Protein AF-A0AA40TT10-F1 (afdb_monomer_lite)

Secondary structure (DSSP, 8-state):
-PPPHHHHHHHHHHHHHHHHHHHHHHHHHHHHHHHHHH----HHHHHHHHHHHHHHHHHHHHHHHHS----

Sequence (71 aa):
MGVSPKEAATMNHYQQLIADEILSMQGQKYYCLSVLGAGGLESWESKEYSELVEQYDQKLIELNCRLPLAG

Structure (mmCIF, N/CA/C/O backbone):
data_AF-A0AA40TT10-F1
#
_entry.id   AF-A0AA40TT10-F1
#
loop_
_atom_site.group_PDB
_atom_site.id
_atom_site.type_symbol
_atom_site.label_atom_id
_atom_site.label_alt_id
_atom_site.label_comp_id
_atom_site.label_asym_id
_atom_site.label_entity_id
_atom_site.label_seq_id
_atom_site.pdbx_PDB_ins_code
_atom_site.Cartn_x
_atom_site.Cartn_y
_atom_site.Cartn_z
_atom_site.occupancy
_atom_site.B_iso_or_equiv
_atom_site.auth_seq_id
_atom_site.auth_comp_id
_atom_site.auth_asym_id
_atom_site.auth_atom_id
_atom_site.pdbx_PDB_model_num
ATOM 1 N N . MET A 1 1 ? 25.485 8.431 -29.887 1.00 45.12 1 MET A N 1
ATOM 2 C CA . MET A 1 1 ? 25.724 7.208 -29.093 1.00 45.12 1 MET A CA 1
ATOM 3 C C . MET A 1 1 ? 24.425 6.423 -29.110 1.00 45.12 1 MET A C 1
ATOM 5 O O . MET A 1 1 ? 23.434 6.945 -28.622 1.00 45.12 1 MET A O 1
ATOM 9 N N . GLY A 1 2 ? 24.384 5.284 -29.804 1.00 60.84 2 GLY A N 1
ATOM 10 C CA . GLY A 1 2 ? 23.184 4.447 -29.895 1.00 60.84 2 GLY A CA 1
ATOM 11 C C . GLY A 1 2 ? 23.196 3.416 -28.775 1.00 60.84 2 GLY A C 1
ATOM 12 O O . GLY A 1 2 ? 24.216 2.764 -28.575 1.00 60.84 2 GLY A O 1
ATOM 13 N N . VAL A 1 3 ? 22.095 3.310 -28.037 1.00 66.44 3 VAL A N 1
ATOM 14 C CA . VAL A 1 3 ? 21.910 2.291 -26.996 1.00 66.44 3 VAL A CA 1
ATOM 15 C C . VAL A 1 3 ? 21.962 0.914 -27.656 1.00 66.44 3 VAL A C 1
ATOM 17 O O . VAL A 1 3 ? 21.307 0.688 -28.677 1.00 66.44 3 VAL A O 1
ATOM 20 N N . SER A 1 4 ? 22.750 -0.006 -27.105 1.00 75.12 4 SER A N 1
ATOM 21 C CA . SER A 1 4 ? 22.852 -1.356 -27.657 1.00 75.12 4 SER A CA 1
ATOM 22 C C . SER A 1 4 ? 21.533 -2.114 -27.435 1.00 75.12 4 SER A C 1
ATOM 24 O O . SER A 1 4 ? 20.906 -1.947 -26.387 1.00 75.12 4 SER A O 1
ATOM 26 N N . PRO A 1 5 ? 21.111 -3.021 -28.336 1.00 73.75 5 PRO A N 1
ATOM 27 C CA . PRO A 1 5 ? 19.852 -3.769 -28.194 1.00 73.75 5 PRO A CA 1
ATOM 28 C C . PRO A 1 5 ? 19.685 -4.494 -26.846 1.00 73.75 5 PRO A C 1
ATOM 30 O O . PRO A 1 5 ? 18.579 -4.604 -26.320 1.00 73.75 5 PRO A O 1
ATOM 33 N N . LYS A 1 6 ? 20.796 -4.944 -26.248 1.00 73.88 6 LYS A N 1
ATOM 34 C CA . LYS A 1 6 ? 20.829 -5.588 -24.927 1.00 73.88 6 LYS A CA 1
ATOM 35 C C . LYS A 1 6 ? 20.493 -4.620 -23.782 1.00 73.88 6 LYS A C 1
ATOM 37 O O . LYS A 1 6 ? 19.806 -4.998 -22.836 1.00 73.88 6 LYS A O 1
ATOM 42 N N . GLU A 1 7 ? 20.956 -3.378 -23.872 1.00 69.50 7 GLU A N 1
ATOM 43 C CA . GLU A 1 7 ? 20.716 -2.332 -22.870 1.00 69.50 7 GLU A CA 1
ATOM 44 C C . GLU A 1 7 ? 19.260 -1.853 -22.933 1.00 69.50 7 GLU A C 1
ATOM 46 O O . GLU A 1 7 ? 18.612 -1.721 -21.897 1.00 69.50 7 GLU A O 1
ATOM 51 N N . ALA A 1 8 ? 18.701 -1.722 -24.142 1.00 67.88 8 ALA A N 1
ATOM 52 C CA . ALA A 1 8 ? 17.285 -1.412 -24.345 1.00 67.88 8 ALA A CA 1
ATOM 53 C C . ALA A 1 8 ? 16.352 -2.502 -23.777 1.00 67.88 8 ALA A C 1
ATOM 55 O O . ALA A 1 8 ? 15.373 -2.188 -23.102 1.00 67.88 8 ALA A O 1
ATOM 56 N N . ALA A 1 9 ? 16.679 -3.783 -23.984 1.00 71.50 9 ALA A N 1
ATOM 57 C CA . ALA A 1 9 ? 15.919 -4.898 -23.411 1.00 71.50 9 ALA A CA 1
ATOM 58 C C . ALA A 1 9 ? 15.981 -4.924 -21.872 1.00 71.50 9 ALA A C 1
ATOM 60 O O . ALA A 1 9 ? 14.985 -5.212 -21.212 1.00 71.50 9 ALA A O 1
ATOM 61 N N . THR A 1 10 ? 17.137 -4.576 -21.301 1.00 73.50 10 THR A N 1
ATOM 62 C CA . THR A 1 10 ? 17.329 -4.516 -19.843 1.00 73.50 10 THR A CA 1
ATOM 63 C C . THR A 1 10 ? 16.508 -3.383 -19.224 1.00 73.50 10 THR A C 1
ATOM 65 O O . THR A 1 10 ? 15.857 -3.587 -18.202 1.00 73.50 10 THR A O 1
ATOM 68 N N . MET A 1 11 ? 16.482 -2.211 -19.867 1.00 75.25 11 MET A N 1
ATOM 69 C CA . MET A 1 11 ? 15.659 -1.080 -19.429 1.00 75.25 11 MET A CA 1
ATOM 70 C C . MET A 1 11 ? 14.163 -1.397 -19.493 1.00 75.25 11 MET A C 1
ATOM 72 O O . MET A 1 11 ? 13.441 -1.084 -18.551 1.00 75.25 11 MET A O 1
ATOM 76 N N . ASN A 1 12 ? 13.709 -2.080 -20.548 1.00 82.19 12 ASN A N 1
ATOM 77 C CA . ASN A 1 12 ? 12.313 -2.504 -20.670 1.00 82.19 12 ASN A CA 1
ATOM 78 C C . ASN A 1 12 ? 11.921 -3.485 -19.548 1.00 82.19 12 ASN A C 1
ATOM 80 O O . ASN A 1 12 ? 10.908 -3.294 -18.882 1.00 82.19 12 ASN A O 1
ATOM 84 N N . HIS A 1 13 ? 12.771 -4.475 -19.258 1.00 85.31 13 HIS A N 1
ATOM 85 C CA . HIS A 1 13 ? 12.522 -5.414 -18.163 1.00 85.31 13 HIS A CA 1
ATOM 86 C C . HIS A 1 13 ? 12.478 -4.721 -16.791 1.00 85.31 13 HIS A C 1
ATOM 88 O O . HIS A 1 13 ? 11.608 -5.010 -15.975 1.00 85.31 13 HIS A O 1
ATOM 94 N N . TYR A 1 14 ? 13.376 -3.765 -16.543 1.00 86.31 14 TYR A N 1
ATOM 95 C CA . TYR A 1 14 ? 13.378 -2.997 -15.298 1.00 86.31 14 TYR A CA 1
ATOM 96 C C . TYR A 1 14 ? 12.117 -2.130 -15.143 1.00 86.31 14 TYR A C 1
ATOM 98 O O . TYR A 1 14 ? 11.538 -2.066 -14.061 1.00 86.31 14 TYR A O 1
ATOM 106 N N . GLN A 1 15 ? 11.644 -1.517 -16.232 1.00 86.81 15 GLN A N 1
ATOM 107 C CA . GLN A 1 15 ? 10.379 -0.776 -16.245 1.00 86.81 15 GLN A CA 1
ATOM 108 C C . GLN A 1 15 ? 9.178 -1.682 -15.950 1.00 86.81 15 GLN A C 1
ATOM 110 O O . GLN A 1 15 ? 8.299 -1.285 -15.189 1.00 86.81 15 GLN A O 1
ATOM 115 N N . GLN A 1 16 ? 9.153 -2.897 -16.509 1.00 90.12 16 GLN A N 1
ATOM 116 C CA . GLN A 1 16 ? 8.113 -3.889 -16.2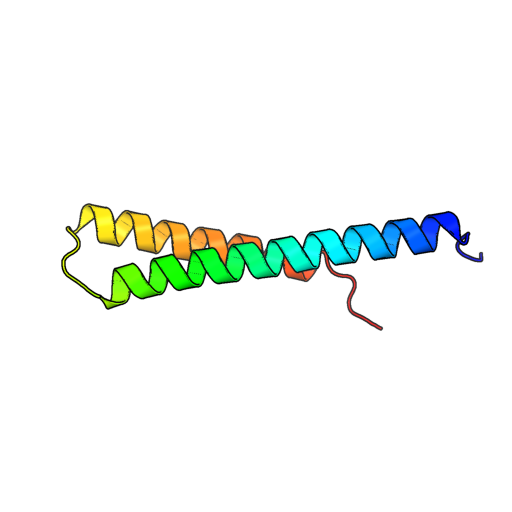16 1.00 90.12 16 GLN A CA 1
ATOM 117 C C . GLN A 1 16 ? 8.106 -4.278 -14.735 1.00 90.12 16 GLN A C 1
ATOM 119 O O . GLN A 1 16 ? 7.052 -4.253 -14.111 1.00 90.12 16 GLN A O 1
ATOM 124 N N . LEU A 1 17 ? 9.278 -4.540 -14.147 1.00 92.38 17 LEU A N 1
ATOM 125 C CA . LEU A 1 17 ? 9.388 -4.857 -12.720 1.00 92.38 17 LEU A CA 1
ATOM 126 C C . LEU A 1 17 ? 8.858 -3.725 -11.829 1.00 92.38 17 LEU A C 1
ATOM 128 O O . LEU A 1 17 ? 8.145 -3.989 -10.865 1.00 92.38 17 LEU A O 1
ATOM 132 N N . ILE A 1 18 ? 9.167 -2.466 -12.162 1.00 91.44 18 ILE A N 1
ATOM 133 C CA . ILE A 1 18 ? 8.631 -1.313 -11.426 1.00 91.44 18 ILE A CA 1
ATOM 134 C C . ILE A 1 18 ? 7.109 -1.223 -11.585 1.00 91.44 18 ILE A C 1
ATOM 136 O O . ILE A 1 18 ? 6.412 -0.973 -10.603 1.00 91.44 18 ILE A O 1
ATOM 140 N N . ALA A 1 19 ? 6.580 -1.433 -12.793 1.00 91.00 19 ALA A N 1
ATOM 141 C CA . ALA A 1 19 ? 5.141 -1.399 -13.041 1.00 91.00 19 ALA A CA 1
ATOM 142 C C . ALA A 1 19 ? 4.395 -2.489 -12.249 1.00 91.00 19 ALA A C 1
ATOM 144 O O . ALA A 1 19 ? 3.376 -2.200 -11.620 1.00 91.00 19 ALA A O 1
ATOM 145 N N . ASP A 1 20 ? 4.932 -3.708 -12.213 1.00 94.50 20 ASP A N 1
ATOM 146 C CA . ASP A 1 20 ? 4.374 -4.814 -11.431 1.00 94.50 20 ASP A CA 1
ATOM 147 C C . ASP A 1 20 ? 4.421 -4.519 -9.924 1.00 94.50 20 ASP A C 1
ATOM 149 O O . ASP A 1 20 ? 3.459 -4.787 -9.196 1.00 94.50 20 ASP A O 1
ATOM 153 N N . GLU A 1 21 ? 5.511 -3.912 -9.440 1.00 95.00 21 GLU A N 1
ATOM 154 C CA . GLU A 1 21 ? 5.618 -3.502 -8.039 1.00 95.00 21 GLU A CA 1
ATOM 155 C C . GLU A 1 21 ? 4.599 -2.409 -7.691 1.00 95.00 21 GLU A C 1
ATOM 157 O O . GLU A 1 21 ? 3.941 -2.502 -6.653 1.00 95.00 21 GLU A O 1
ATOM 162 N N . ILE A 1 22 ? 4.394 -1.420 -8.568 1.00 95.56 22 ILE A N 1
ATOM 163 C CA . ILE A 1 22 ? 3.364 -0.384 -8.400 1.00 95.56 22 ILE A CA 1
ATOM 164 C C . ILE A 1 22 ? 1.975 -1.019 -8.281 1.00 95.56 22 ILE A C 1
ATOM 166 O O . ILE A 1 22 ? 1.240 -0.690 -7.348 1.00 95.56 22 ILE A O 1
ATOM 170 N N . LEU A 1 23 ? 1.623 -1.949 -9.174 1.00 96.38 23 LEU A N 1
ATOM 171 C CA . LEU A 1 23 ? 0.327 -2.637 -9.140 1.00 96.38 23 LEU A CA 1
ATOM 172 C C . LEU A 1 23 ? 0.133 -3.428 -7.840 1.00 96.38 23 LEU A C 1
ATOM 174 O O . LEU A 1 23 ? -0.932 -3.361 -7.222 1.00 96.38 23 LEU A O 1
ATOM 178 N N . SER A 1 24 ? 1.170 -4.134 -7.388 1.00 96.81 24 SER A N 1
ATOM 179 C CA . SER A 1 24 ? 1.142 -4.868 -6.120 1.00 96.81 24 SER A CA 1
ATOM 180 C C . SER A 1 24 ? 0.923 -3.933 -4.925 1.00 96.81 24 SER A C 1
ATOM 182 O O . SER A 1 24 ? 0.039 -4.175 -4.100 1.00 96.81 24 SER A O 1
ATOM 184 N N . MET A 1 25 ? 1.666 -2.823 -4.856 1.00 96.56 25 MET A N 1
ATOM 185 C CA . MET A 1 25 ? 1.541 -1.834 -3.778 1.00 96.56 25 MET A CA 1
ATOM 186 C C . MET A 1 25 ? 0.166 -1.149 -3.783 1.00 96.56 25 MET A C 1
ATOM 188 O O . MET A 1 25 ? -0.423 -0.950 -2.722 1.00 96.56 25 MET A O 1
ATOM 192 N N . GLN A 1 26 ? -0.394 -0.842 -4.958 1.00 97.44 26 GLN A N 1
ATOM 193 C CA . GLN A 1 26 ? -1.759 -0.316 -5.080 1.00 97.44 26 GLN A CA 1
ATOM 194 C C . GLN A 1 26 ? -2.801 -1.302 -4.542 1.00 97.44 26 GLN A C 1
ATOM 196 O O . GLN A 1 26 ? -3.704 -0.894 -3.811 1.00 97.44 26 GLN A O 1
ATOM 201 N N . GLY A 1 27 ? -2.663 -2.592 -4.862 1.00 97.75 27 GLY A N 1
ATOM 202 C CA . GLY A 1 27 ? -3.545 -3.639 -4.345 1.00 97.75 27 GLY A CA 1
ATOM 203 C C . GLY A 1 27 ? -3.483 -3.761 -2.820 1.00 97.75 27 GLY A C 1
ATOM 204 O O . GLY A 1 27 ? -4.521 -3.819 -2.161 1.00 97.75 27 GLY A O 1
ATOM 205 N N . GLN A 1 28 ? -2.277 -3.729 -2.247 1.00 97.75 28 GLN A N 1
ATOM 206 C CA . GLN A 1 28 ? -2.076 -3.768 -0.793 1.00 97.75 28 GLN A CA 1
ATOM 207 C C . GLN A 1 28 ? -2.672 -2.536 -0.101 1.00 97.75 28 GLN A C 1
ATOM 209 O O . GLN A 1 28 ? -3.425 -2.672 0.862 1.00 97.75 28 GLN A O 1
ATOM 214 N N . LYS A 1 29 ? -2.430 -1.336 -0.644 1.00 98.00 29 LYS A N 1
ATOM 215 C CA . LYS A 1 29 ? -3.038 -0.095 -0.148 1.00 98.00 29 LYS A CA 1
ATOM 216 C C . LYS A 1 29 ? -4.566 -0.162 -0.182 1.00 98.00 29 LYS A C 1
ATOM 218 O O . LYS A 1 29 ? -5.223 0.212 0.788 1.00 98.00 29 LYS A O 1
ATOM 223 N N . TYR A 1 30 ? -5.136 -0.633 -1.292 1.00 98.19 30 TYR A N 1
ATOM 224 C CA . TYR A 1 30 ? -6.583 -0.768 -1.444 1.00 98.19 30 TYR A CA 1
ATOM 225 C C . TYR A 1 30 ? -7.175 -1.714 -0.397 1.00 98.19 30 TYR A C 1
ATOM 227 O O . TYR A 1 30 ? -8.204 -1.399 0.199 1.00 98.19 30 TYR A O 1
ATOM 235 N N . TYR A 1 31 ? -6.502 -2.833 -0.123 1.00 97.69 31 TYR A N 1
ATOM 236 C CA . TYR A 1 31 ? -6.899 -3.742 0.946 1.00 97.69 31 TYR A CA 1
ATOM 237 C C . TYR A 1 31 ? -6.930 -3.037 2.310 1.00 97.69 31 TYR A C 1
ATOM 239 O O . TYR A 1 31 ? -7.953 -3.091 2.990 1.00 97.69 31 TYR A O 1
ATOM 247 N N . CYS A 1 32 ? -5.873 -2.309 2.686 1.00 97.19 32 CYS A N 1
ATOM 248 C CA . CYS A 1 32 ? -5.840 -1.565 3.950 1.00 97.19 32 CYS A CA 1
ATOM 249 C C . CYS A 1 32 ? -6.981 -0.540 4.050 1.00 97.19 32 CYS A C 1
ATOM 251 O O . CYS A 1 32 ? -7.658 -0.469 5.073 1.00 97.19 32 CYS A O 1
ATOM 253 N N . LEU A 1 33 ? -7.252 0.205 2.972 1.00 97.62 33 LEU A N 1
ATOM 254 C CA . LEU A 1 33 ? -8.378 1.144 2.914 1.00 97.62 33 LEU A CA 1
ATOM 255 C C . LEU A 1 33 ? -9.733 0.438 3.048 1.00 97.62 33 LEU A C 1
ATOM 257 O O . LEU A 1 33 ? -10.626 0.949 3.722 1.00 97.62 33 LEU A O 1
ATOM 261 N N . SER A 1 34 ? -9.888 -0.740 2.440 1.00 97.62 34 SER A N 1
ATOM 262 C CA . SER A 1 34 ? -11.099 -1.551 2.580 1.00 97.62 34 SER A CA 1
ATOM 263 C C . SER A 1 34 ? -11.302 -2.018 4.021 1.00 97.62 34 SER A C 1
ATOM 265 O O . SER A 1 34 ? -12.433 -2.004 4.500 1.00 97.62 34 SER A O 1
ATOM 267 N N . VAL A 1 35 ? -10.232 -2.422 4.712 1.00 96.44 35 VAL A N 1
ATOM 268 C CA . VAL A 1 35 ? -10.287 -2.851 6.118 1.00 96.44 35 VAL A CA 1
ATOM 269 C C . VAL A 1 35 ? -10.644 -1.676 7.031 1.00 96.44 35 VAL A C 1
ATOM 271 O O . VAL A 1 35 ? -11.560 -1.792 7.841 1.00 96.44 35 VAL A O 1
ATOM 274 N N . LEU A 1 36 ? -10.012 -0.514 6.835 1.00 96.19 36 LEU A N 1
ATOM 275 C CA . LEU A 1 36 ? -10.346 0.721 7.556 1.00 96.19 36 LEU A CA 1
ATOM 276 C C . LEU A 1 36 ? -11.804 1.154 7.331 1.00 96.19 36 LEU A C 1
ATOM 278 O O . LEU A 1 36 ? -12.474 1.588 8.266 1.00 96.19 36 LEU A O 1
ATOM 282 N N . GLY A 1 37 ? -12.307 1.023 6.100 1.00 94.81 37 GLY A N 1
ATOM 283 C CA . GLY A 1 37 ? -13.673 1.401 5.734 1.00 94.81 37 GLY A CA 1
ATOM 284 C C . GLY A 1 37 ? -14.756 0.431 6.219 1.00 94.81 37 GLY A C 1
ATOM 285 O O . GLY A 1 37 ? -15.899 0.850 6.397 1.00 94.81 37 GLY A O 1
ATOM 286 N N . ALA A 1 38 ? -14.420 -0.842 6.449 1.00 94.81 38 ALA A N 1
ATOM 287 C CA . ALA A 1 38 ? -15.362 -1.847 6.947 1.00 94.81 38 ALA A CA 1
ATOM 288 C C . ALA A 1 38 ? -15.766 -1.613 8.416 1.00 94.81 38 ALA A C 1
ATOM 290 O O . ALA A 1 38 ? -16.857 -2.014 8.826 1.00 94.81 38 ALA A O 1
ATOM 291 N N . GLY A 1 39 ? -14.914 -0.935 9.194 1.00 89.00 39 GLY A N 1
ATOM 292 C CA . GLY A 1 39 ? -15.110 -0.728 10.628 1.00 89.00 39 GLY A CA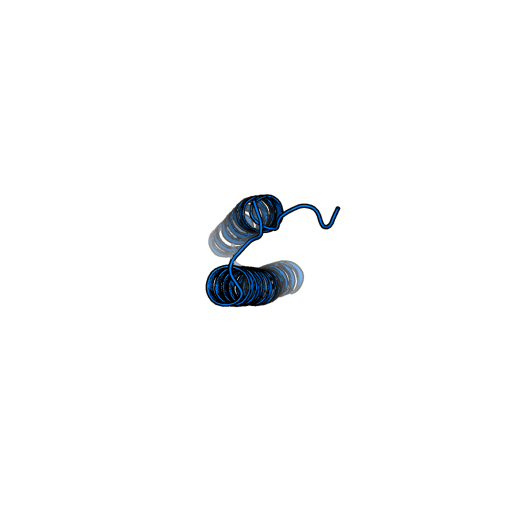 1
ATOM 293 C C . GLY A 1 39 ? -14.889 -2.002 11.453 1.00 89.00 39 GLY A C 1
ATOM 294 O O . GLY A 1 39 ? -14.478 -3.038 10.940 1.00 89.00 39 GLY A O 1
ATOM 295 N N . GLY A 1 40 ? -15.137 -1.922 12.764 1.00 92.75 40 GLY A N 1
ATOM 296 C CA . GLY A 1 40 ? -14.954 -3.054 13.687 1.00 92.75 40 GLY A CA 1
ATOM 297 C C . GLY A 1 40 ? -13.515 -3.285 14.159 1.00 92.75 40 GLY A C 1
ATOM 298 O O . GLY A 1 40 ? -13.275 -4.231 14.900 1.00 92.75 40 GLY A O 1
ATOM 299 N N . LEU A 1 41 ? -12.591 -2.412 13.762 1.00 95.75 41 LEU A N 1
ATOM 300 C CA . LEU A 1 41 ? -11.213 -2.394 14.237 1.00 95.75 41 LEU A CA 1
ATOM 301 C C . LEU A 1 41 ? -11.119 -1.747 15.618 1.00 95.75 41 LEU A C 1
ATOM 303 O O . LEU A 1 41 ? -11.789 -0.749 15.904 1.00 95.75 41 LEU A O 1
ATOM 307 N N . GLU A 1 42 ? -10.219 -2.260 16.446 1.00 97.44 42 GLU A N 1
ATOM 308 C CA . GLU A 1 42 ? -9.775 -1.547 17.634 1.00 97.44 42 GLU A CA 1
ATOM 309 C C . GLU A 1 42 ? -8.965 -0.297 17.245 1.00 97.44 42 GLU A C 1
ATOM 311 O O . GLU A 1 42 ? -8.448 -0.157 16.128 1.00 97.44 42 GLU A O 1
ATOM 316 N N . SER A 1 43 ? -8.826 0.648 18.181 1.00 95.69 43 SER A N 1
ATOM 317 C CA . SER A 1 43 ? -8.111 1.906 17.926 1.00 95.69 43 SER A CA 1
ATOM 318 C C . SER A 1 43 ? -6.655 1.688 17.506 1.00 95.69 43 SER A C 1
ATOM 320 O O . SER A 1 43 ? -6.124 2.463 16.714 1.00 95.69 43 SER A O 1
ATOM 322 N N . TRP A 1 44 ? -6.003 0.647 18.033 1.00 97.19 44 TRP A N 1
ATOM 323 C CA . TRP A 1 44 ? -4.625 0.322 17.671 1.00 97.19 44 TRP A CA 1
ATOM 324 C C . TRP A 1 44 ? -4.545 -0.284 16.264 1.00 97.19 44 TRP A C 1
ATOM 326 O O . TRP A 1 44 ? -3.693 0.134 15.490 1.00 97.19 44 TRP A 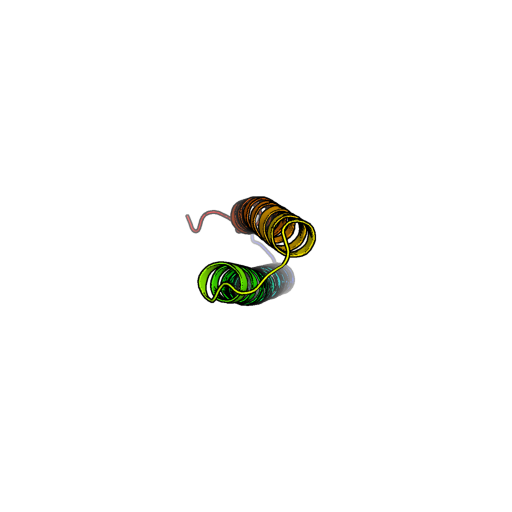O 1
ATOM 336 N N . GLU A 1 45 ? -5.473 -1.165 15.881 1.00 96.75 45 GLU A N 1
ATOM 337 C CA . GLU A 1 45 ? -5.517 -1.741 14.529 1.00 96.75 45 GLU A CA 1
ATOM 338 C C . GLU A 1 45 ? -5.773 -0.658 13.481 1.00 96.75 45 GLU A C 1
ATOM 340 O O . GLU A 1 45 ? -5.099 -0.596 12.455 1.00 96.75 45 GLU A O 1
ATOM 345 N N . SER A 1 46 ? -6.714 0.246 13.765 1.00 96.81 46 SER A N 1
ATOM 346 C CA . SER A 1 46 ? -7.020 1.383 12.890 1.00 96.81 46 SER A CA 1
ATOM 347 C C . SER A 1 46 ? -5.793 2.268 12.670 1.00 96.81 46 SER A C 1
ATOM 349 O O . SER A 1 46 ? -5.573 2.771 11.566 1.00 96.81 46 SER A O 1
ATOM 351 N N . LYS A 1 47 ? -4.974 2.444 13.712 1.00 97.06 47 LYS A N 1
ATOM 352 C CA . LYS A 1 47 ? -3.723 3.195 13.632 1.00 97.06 47 LYS A CA 1
ATOM 353 C C . LYS A 1 47 ? -2.699 2.477 12.745 1.00 97.06 47 LYS A C 1
ATOM 355 O O . LYS A 1 47 ? -2.207 3.095 11.809 1.00 97.06 47 LYS A O 1
ATOM 360 N N . GLU A 1 48 ? -2.449 1.188 12.973 1.00 97.62 48 GLU A N 1
ATOM 361 C CA . GLU A 1 48 ? -1.505 0.383 12.176 1.00 97.62 48 GLU A CA 1
ATOM 362 C C . GLU A 1 48 ? -1.879 0.365 10.685 1.00 97.62 48 GLU A C 1
ATOM 364 O O . GLU A 1 48 ? -1.040 0.606 9.817 1.00 97.62 48 GLU A O 1
ATOM 369 N N . TYR A 1 49 ? -3.160 0.155 10.362 1.00 97.56 49 TYR A N 1
ATOM 370 C CA . TYR A 1 49 ? -3.615 0.182 8.970 1.00 97.56 49 TYR A CA 1
ATOM 371 C C . TYR A 1 49 ? -3.481 1.569 8.333 1.00 97.56 49 TYR A C 1
ATOM 373 O O . TYR A 1 49 ? -3.170 1.660 7.145 1.00 97.56 49 TYR A O 1
ATOM 381 N N . SER A 1 50 ? -3.691 2.643 9.097 1.00 96.94 50 SER A N 1
ATOM 382 C CA . SER A 1 50 ? -3.510 4.013 8.598 1.00 96.94 50 SER A CA 1
ATOM 383 C C . SER A 1 50 ? -2.036 4.314 8.315 1.00 96.94 50 SER A C 1
ATOM 385 O O . SER A 1 50 ? -1.714 4.842 7.252 1.00 96.94 50 SER A O 1
ATOM 387 N N . GLU A 1 51 ? -1.130 3.904 9.206 1.00 97.88 51 GLU A N 1
ATOM 388 C CA . GLU A 1 51 ? 0.318 4.042 9.006 1.00 97.88 51 GLU A CA 1
ATOM 389 C C . GLU A 1 51 ? 0.804 3.231 7.793 1.00 97.88 51 GLU A C 1
ATOM 391 O O . GLU A 1 51 ? 1.620 3.717 7.008 1.00 97.88 51 GLU A O 1
ATOM 396 N N . LEU A 1 52 ? 0.267 2.025 7.576 1.00 97.56 52 LEU A N 1
ATOM 397 C CA . LEU A 1 52 ? 0.561 1.234 6.377 1.00 97.56 52 LEU A CA 1
ATOM 398 C C . LEU A 1 52 ? 0.112 1.939 5.092 1.00 97.56 52 LEU A C 1
ATOM 400 O O . LEU A 1 52 ? 0.852 1.947 4.110 1.00 97.56 52 LEU A O 1
ATOM 404 N N . VAL A 1 53 ? -1.071 2.563 5.083 1.00 98.06 53 VAL A N 1
ATOM 405 C CA . VAL A 1 53 ? -1.550 3.339 3.926 1.00 98.06 53 VAL A CA 1
ATOM 406 C C . VAL A 1 53 ? -0.587 4.481 3.593 1.00 98.06 53 VAL A C 1
ATOM 408 O O . VAL A 1 53 ? -0.245 4.650 2.421 1.00 98.06 53 VAL A O 1
ATOM 411 N N . GLU A 1 54 ? -0.104 5.217 4.596 1.00 97.75 54 GLU A N 1
ATOM 412 C CA . GLU A 1 54 ? 0.878 6.291 4.399 1.00 97.75 54 GLU A CA 1
ATOM 413 C C . GLU A 1 54 ? 2.209 5.765 3.841 1.00 97.75 54 GLU A C 1
ATOM 415 O O . GLU A 1 54 ? 2.771 6.355 2.914 1.00 97.75 54 GLU A O 1
ATOM 420 N N . GLN A 1 55 ? 2.696 4.627 4.347 1.00 97.69 55 GLN A N 1
ATOM 421 C CA . GLN A 1 55 ? 3.905 3.977 3.830 1.00 97.69 55 GLN A CA 1
ATOM 422 C C . GLN A 1 55 ? 3.741 3.551 2.366 1.00 97.69 55 GLN A C 1
ATOM 424 O O . GLN A 1 55 ? 4.644 3.767 1.551 1.00 97.69 55 GLN A O 1
ATOM 429 N N . TYR A 1 56 ? 2.585 2.985 2.006 1.00 97.56 56 TYR A N 1
ATOM 430 C CA . TYR A 1 56 ? 2.294 2.634 0.619 1.00 97.56 56 TYR A CA 1
ATOM 431 C C . TYR A 1 56 ? 2.229 3.864 -0.283 1.00 97.56 56 TYR A C 1
ATOM 433 O O . TYR A 1 56 ? 2.744 3.812 -1.398 1.00 97.56 56 TYR A O 1
ATOM 441 N N . ASP A 1 57 ? 1.661 4.978 0.183 1.00 96.56 57 ASP A N 1
ATOM 442 C CA . ASP A 1 57 ? 1.641 6.228 -0.579 1.00 96.56 57 ASP A CA 1
ATOM 443 C C . ASP A 1 57 ? 3.045 6.769 -0.850 1.00 96.56 57 ASP A C 1
ATOM 445 O O . ASP A 1 57 ? 3.377 7.084 -1.996 1.00 96.56 57 ASP A O 1
ATOM 449 N N . GLN A 1 58 ? 3.905 6.803 0.169 1.00 96.62 58 GLN A N 1
ATOM 450 C CA . GLN A 1 58 ? 5.299 7.220 0.002 1.00 96.62 58 GLN A CA 1
ATOM 451 C C . GLN A 1 58 ? 6.047 6.318 -0.986 1.00 96.62 58 GLN A C 1
ATOM 453 O O . GLN A 1 58 ? 6.721 6.811 -1.895 1.00 96.62 58 GLN A O 1
ATOM 458 N N . LYS A 1 59 ? 5.885 4.996 -0.861 1.00 94.62 59 LYS A N 1
ATOM 459 C CA . LYS A 1 59 ? 6.545 4.034 -1.747 1.00 94.62 59 LYS A CA 1
ATOM 460 C C . LYS A 1 59 ? 6.032 4.123 -3.186 1.00 94.62 59 LYS A C 1
ATOM 462 O O . LYS A 1 59 ? 6.817 4.019 -4.127 1.00 94.62 59 LYS A O 1
ATOM 467 N N . LEU A 1 60 ? 4.735 4.354 -3.384 1.00 95.31 60 LEU A N 1
ATOM 468 C CA . LEU A 1 60 ? 4.162 4.568 -4.713 1.00 95.31 60 LEU A CA 1
ATOM 469 C C . LEU A 1 60 ? 4.709 5.837 -5.369 1.00 95.31 60 LEU A C 1
ATOM 471 O O . LEU A 1 60 ? 5.003 5.811 -6.563 1.00 95.31 60 LEU A O 1
ATOM 475 N N . ILE A 1 61 ? 4.879 6.928 -4.619 1.00 94.44 61 ILE A N 1
ATOM 476 C CA . ILE A 1 61 ? 5.519 8.148 -5.134 1.00 94.44 61 ILE A CA 1
ATOM 477 C C . ILE A 1 61 ? 6.952 7.839 -5.578 1.00 94.44 61 ILE A C 1
ATOM 479 O O . ILE A 1 61 ? 7.327 8.163 -6.704 1.00 94.44 61 ILE A O 1
ATOM 483 N N . GLU A 1 62 ? 7.729 7.154 -4.737 1.00 93.12 62 GLU A N 1
ATOM 484 C CA . GLU A 1 62 ? 9.108 6.776 -5.051 1.00 93.12 62 GLU A CA 1
ATOM 485 C C . GLU A 1 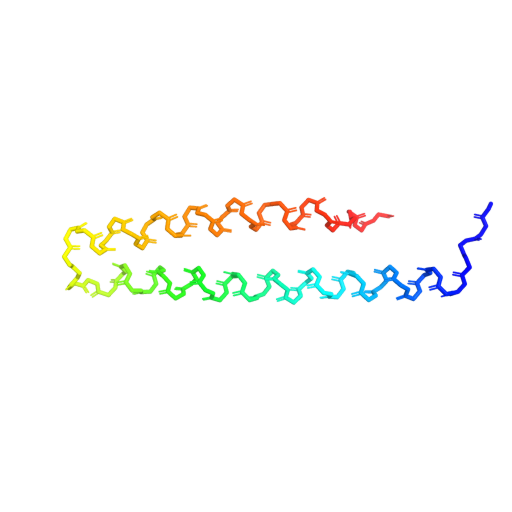62 ? 9.203 5.919 -6.324 1.00 93.12 62 GLU A C 1
ATOM 487 O O . GLU A 1 62 ? 10.015 6.205 -7.207 1.00 93.12 62 GLU A O 1
ATOM 492 N N . LEU A 1 63 ? 8.360 4.890 -6.452 1.00 91.00 63 LEU A N 1
ATOM 493 C CA . LEU A 1 63 ? 8.338 4.014 -7.625 1.00 91.00 63 LEU A CA 1
ATOM 494 C C . LEU A 1 63 ? 7.924 4.764 -8.897 1.00 91.00 63 LEU A C 1
ATOM 496 O O . LEU A 1 63 ? 8.540 4.572 -9.945 1.00 91.00 63 LEU A O 1
ATOM 500 N N . ASN A 1 64 ? 6.944 5.667 -8.810 1.00 89.25 64 ASN A N 1
ATOM 501 C CA . ASN A 1 64 ? 6.539 6.494 -9.948 1.00 89.25 64 ASN A CA 1
ATOM 502 C C . ASN A 1 64 ? 7.639 7.476 -10.378 1.00 89.25 64 ASN A C 1
ATOM 504 O O . ASN A 1 64 ? 7.806 7.702 -11.572 1.00 89.25 64 ASN A O 1
ATOM 508 N N . CYS A 1 65 ? 8.436 8.013 -9.448 1.00 88.75 65 CYS 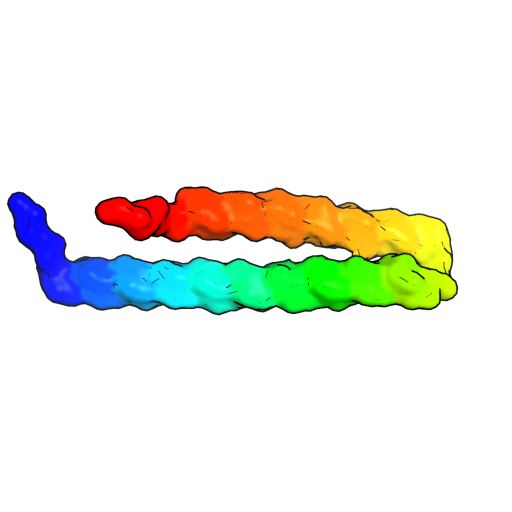A N 1
ATOM 509 C CA . CYS A 1 65 ? 9.597 8.846 -9.784 1.00 88.75 65 CYS A CA 1
ATOM 510 C C . CYS A 1 65 ? 10.728 8.066 -10.476 1.00 88.75 65 CYS A C 1
ATOM 512 O O . CYS A 1 65 ? 11.543 8.667 -11.174 1.00 88.75 65 CYS A O 1
ATOM 514 N N . ARG A 1 66 ? 10.806 6.743 -10.272 1.00 84.06 66 ARG A N 1
ATOM 515 C CA . ARG A 1 66 ? 11.807 5.866 -10.904 1.00 84.06 66 ARG A CA 1
ATOM 516 C C . ARG A 1 66 ? 11.424 5.442 -12.320 1.00 84.06 66 ARG A C 1
ATOM 518 O O . ARG A 1 66 ? 12.308 5.042 -13.078 1.00 84.06 66 ARG A O 1
ATOM 525 N N . LEU A 1 67 ? 10.145 5.522 -12.692 1.00 77.44 67 LEU A N 1
ATOM 526 C CA . LEU A 1 67 ? 9.751 5.376 -14.088 1.00 77.44 67 LEU A CA 1
ATOM 527 C C . LEU A 1 67 ? 10.267 6.602 -14.852 1.00 77.44 67 LEU A C 1
ATOM 529 O O . LEU A 1 67 ? 9.953 7.730 -14.468 1.00 77.44 67 LEU A O 1
ATOM 533 N N . PRO A 1 68 ? 11.063 6.429 -15.923 1.00 65.75 68 PRO A N 1
ATOM 534 C CA . PRO A 1 68 ? 11.394 7.562 -16.769 1.00 65.75 68 PRO A C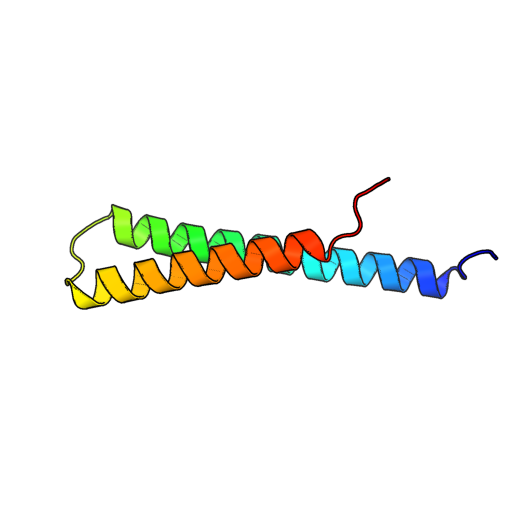A 1
ATOM 535 C C . PRO A 1 68 ? 10.082 8.156 -17.283 1.00 65.75 68 PRO A C 1
ATOM 537 O O . PRO A 1 68 ? 9.220 7.414 -17.763 1.00 65.75 68 PRO A O 1
ATOM 540 N N . LEU A 1 69 ? 9.926 9.481 -17.163 1.00 56.34 69 LEU A N 1
ATOM 541 C CA . LEU A 1 69 ? 8.869 10.208 -17.861 1.00 56.34 69 LEU A CA 1
ATOM 542 C C . LEU A 1 69 ? 8.947 9.759 -19.318 1.00 56.34 69 LEU A C 1
ATOM 544 O O . LEU A 1 69 ? 9.969 9.978 -19.966 1.00 56.34 69 LEU A O 1
ATOM 548 N N . ALA A 1 70 ? 7.921 9.058 -19.795 1.00 47.59 70 ALA A N 1
ATOM 549 C CA . ALA A 1 70 ? 7.819 8.735 -21.203 1.00 47.59 70 ALA A CA 1
ATOM 550 C C . ALA A 1 70 ? 7.809 10.072 -21.960 1.00 47.59 70 ALA A C 1
ATOM 552 O O . ALA A 1 70 ? 6.831 10.817 -21.892 1.00 47.59 70 ALA A O 1
ATOM 553 N N . GLY A 1 71 ? 8.935 10.397 -22.588 1.00 36.44 71 GLY A N 1
ATOM 554 C CA . GLY A 1 71 ? 9.182 11.613 -23.351 1.00 36.44 71 GLY A CA 1
ATOM 555 C C . GLY A 1 71 ? 10.112 11.292 -24.501 1.00 36.44 71 GLY A C 1
ATOM 556 O O . GLY A 1 71 ? 11.224 10.795 -24.216 1.00 36.44 71 GLY A O 1
#

Organism: NCBI:txid200454

pLDDT: mean 87.87, std 14.12, range [36.44, 98.19]

Foldseek 3Di:
DDDDPVNVVVLVVVLVVLVVVLVVLVVLLVVLVVVLVVDPDDPVSNVVSVVSNVVSVVVNVVSVVPNPPPD

Radius of gyration: 17.27 Å; chains: 1; bounding box: 41×17×48 Å